Protein AF-A0A822GD41-F1 (afdb_monomer_lite)

Secondary structure (DSSP, 8-state):
-------SS-HHHHHHHHHHHSTTS---HHHHHHHHH-

pLDDT: mean 85.21, std 14.55, range [43.44, 96.62]

Sequence (38 aa):
MTHDVRPPFTYATLIRQAIIESPDNQLTLNEVYKWFEG

Structure (mmCIF, N/CA/C/O backbone):
data_AF-A0A822GD41-F1
#
_entry.id   AF-A0A822GD41-F1
#
loop_
_atom_site.group_PDB
_atom_site.id
_atom_site.type_symbol
_atom_site.label_atom_id
_atom_site.label_alt_id
_atom_site.label_comp_id
_atom_site.label_asym_id
_atom_site.label_entity_id
_atom_site.label_seq_id
_atom_site.pdbx_PDB_ins_code
_atom_site.Cartn_x
_atom_site.Cartn_y
_atom_site.Cartn_z
_atom_site.occupancy
_atom_site.B_iso_or_equiv
_atom_site.auth_seq_id
_atom_site.auth_comp_id
_atom_site.auth_asym_id
_atom_site.auth_atom_id
_atom_site.pdbx_PDB_model_num
ATOM 1 N N . MET A 1 1 ? 19.099 7.530 -11.857 1.00 43.44 1 MET A N 1
ATOM 2 C CA . MET A 1 1 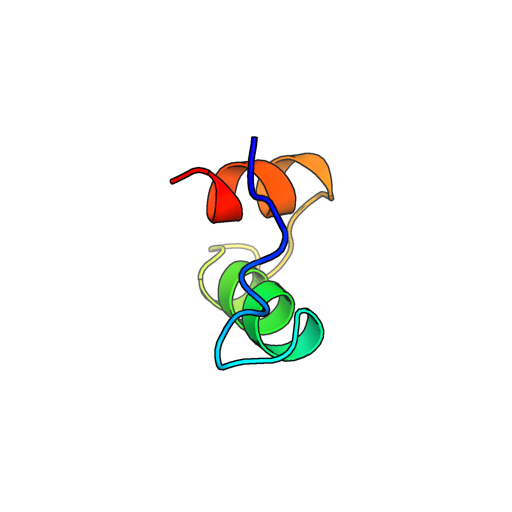? 18.250 6.868 -10.844 1.00 43.44 1 MET A CA 1
ATOM 3 C C . MET A 1 1 ? 17.123 6.198 -11.606 1.00 43.44 1 MET A C 1
ATOM 5 O O . MET A 1 1 ? 16.333 6.888 -12.235 1.00 43.44 1 MET A O 1
ATOM 9 N N . THR A 1 2 ? 17.171 4.877 -11.717 1.00 51.41 2 THR A N 1
ATOM 10 C CA . THR A 1 2 ? 16.387 4.085 -12.674 1.00 51.41 2 THR A CA 1
ATOM 11 C C . THR A 1 2 ? 14.957 3.862 -12.172 1.00 51.41 2 THR A C 1
ATOM 13 O O . THR A 1 2 ? 14.636 2.778 -11.702 1.00 51.41 2 THR A O 1
ATOM 16 N N . HIS A 1 3 ? 14.090 4.870 -12.291 1.00 58.03 3 HIS A N 1
ATOM 17 C CA . HIS A 1 3 ? 12.634 4.729 -12.102 1.00 58.03 3 HIS A CA 1
ATOM 18 C C . HIS A 1 3 ? 11.933 4.165 -13.357 1.00 58.03 3 HIS A C 1
ATOM 20 O O . HIS A 1 3 ? 10.785 4.488 -13.629 1.00 58.03 3 HIS A O 1
ATOM 26 N N . ASP A 1 4 ? 12.634 3.346 -14.147 1.00 57.31 4 ASP A N 1
ATOM 27 C CA . ASP A 1 4 ? 12.115 2.753 -15.393 1.00 57.31 4 ASP A CA 1
ATOM 28 C C . ASP A 1 4 ? 11.942 1.229 -15.279 1.00 57.31 4 ASP A C 1
ATOM 30 O O . ASP A 1 4 ? 11.838 0.496 -16.263 1.00 57.31 4 ASP A O 1
ATOM 34 N N . VAL A 1 5 ? 11.906 0.715 -14.047 1.00 60.69 5 VAL A N 1
ATOM 35 C CA . VAL A 1 5 ? 11.334 -0.606 -13.800 1.00 60.69 5 VAL A CA 1
ATOM 36 C C . VAL A 1 5 ? 9.826 -0.442 -13.839 1.00 60.69 5 VAL A C 1
ATOM 38 O O . VAL A 1 5 ? 9.201 -0.116 -12.835 1.00 60.69 5 VAL A O 1
ATOM 41 N N . ARG A 1 6 ? 9.235 -0.633 -15.025 1.00 63.81 6 ARG A N 1
ATOM 42 C CA . ARG A 1 6 ? 7.791 -0.855 -15.128 1.00 63.81 6 ARG A CA 1
ATOM 43 C C . ARG A 1 6 ? 7.454 -1.975 -14.144 1.00 63.81 6 ARG A C 1
ATOM 45 O O . ARG A 1 6 ? 7.952 -3.088 -14.340 1.00 63.81 6 ARG A O 1
ATOM 52 N N . PRO A 1 7 ? 6.681 -1.698 -13.081 1.00 66.81 7 PRO A N 1
ATOM 53 C CA . PRO A 1 7 ? 6.325 -2.750 -12.159 1.00 66.81 7 PRO A CA 1
ATOM 54 C C . PRO A 1 7 ? 5.589 -3.848 -12.940 1.00 66.81 7 PRO A C 1
ATOM 56 O O . PRO A 1 7 ? 4.941 -3.561 -13.952 1.00 66.81 7 PRO A O 1
ATOM 59 N N . PRO A 1 8 ? 5.653 -5.111 -12.490 1.00 74.31 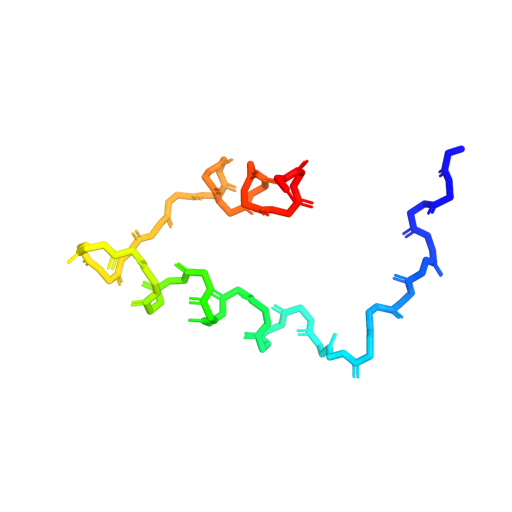8 PRO A N 1
ATOM 60 C CA . PRO A 1 8 ? 4.910 -6.201 -13.128 1.00 74.31 8 PRO A CA 1
ATOM 61 C C . PRO A 1 8 ? 3.391 -5.944 -13.140 1.00 74.31 8 PRO A C 1
ATOM 63 O O . PRO A 1 8 ? 2.661 -6.556 -13.916 1.00 74.31 8 PRO A O 1
ATOM 66 N N . PHE A 1 9 ? 2.927 -5.007 -12.309 1.00 79.62 9 PHE A N 1
ATOM 67 C CA . PHE A 1 9 ? 1.554 -4.535 -12.226 1.00 79.62 9 PHE A CA 1
ATOM 68 C C . PHE A 1 9 ? 1.439 -3.071 -12.655 1.00 79.62 9 PHE A C 1
ATOM 70 O O . PHE A 1 9 ? 2.361 -2.273 -12.494 1.00 79.62 9 PHE A O 1
ATOM 77 N N . THR A 1 10 ? 0.267 -2.698 -13.170 1.00 89.31 10 THR A N 1
ATOM 78 C CA . THR A 1 10 ? -0.019 -1.300 -13.515 1.00 89.31 10 THR A CA 1
ATOM 79 C C . THR A 1 10 ? -0.045 -0.416 -12.267 1.00 89.31 10 THR A C 1
ATOM 81 O O . THR A 1 10 ? -0.445 -0.868 -11.192 1.00 89.31 10 THR A O 1
ATOM 84 N N . TYR A 1 11 ? 0.284 0.871 -12.415 1.00 88.88 11 TYR A N 1
ATOM 85 C CA . TYR A 1 11 ? 0.141 1.845 -11.326 1.00 88.88 11 TYR A CA 1
ATOM 86 C C . TYR A 1 11 ? -1.274 1.862 -10.742 1.00 88.88 11 TYR A C 1
ATOM 88 O O . TYR A 1 11 ? -1.425 1.951 -9.532 1.00 88.88 11 TYR A O 1
ATOM 96 N N . ALA A 1 12 ? -2.310 1.691 -11.570 1.00 91.75 12 ALA A N 1
ATOM 97 C CA . ALA A 1 12 ? -3.689 1.609 -11.093 1.00 91.75 12 ALA A CA 1
ATOM 98 C C . ALA A 1 12 ? -3.902 0.442 -10.110 1.00 91.75 12 ALA A C 1
ATOM 100 O O . ALA A 1 12 ? -4.587 0.602 -9.101 1.00 91.75 12 ALA A O 1
ATOM 101 N N . THR A 1 13 ? -3.289 -0.717 -10.369 1.00 93.25 13 THR A N 1
ATOM 102 C CA . THR A 1 13 ? -3.346 -1.881 -9.473 1.00 93.25 13 THR A CA 1
ATOM 103 C C . THR A 1 13 ? -2.643 -1.603 -8.146 1.00 93.25 13 THR A C 1
ATOM 105 O O . THR A 1 13 ? -3.202 -1.897 -7.093 1.00 93.25 13 THR A O 1
ATOM 108 N N . LEU A 1 14 ? -1.451 -1.006 -8.194 1.00 92.50 14 LEU A N 1
ATOM 109 C CA . LEU A 1 14 ? -0.648 -0.716 -7.003 1.00 92.50 14 LEU A CA 1
ATOM 110 C C . LEU A 1 14 ? -1.289 0.372 -6.134 1.00 92.50 14 LEU A C 1
ATOM 112 O O . LEU A 1 14 ? -1.414 0.203 -4.927 1.00 92.50 14 LEU A O 1
ATOM 116 N N . ILE A 1 15 ? -1.794 1.444 -6.752 1.00 93.94 15 ILE A N 1
ATOM 117 C CA . ILE A 1 15 ? -2.521 2.515 -6.055 1.00 93.94 15 ILE A CA 1
ATOM 118 C C . ILE A 1 15 ? -3.779 1.953 -5.387 1.00 93.94 15 ILE A C 1
ATOM 120 O O . ILE A 1 15 ? -4.062 2.268 -4.235 1.00 93.94 15 ILE A O 1
ATOM 124 N N . ARG A 1 16 ? -4.522 1.081 -6.082 1.00 94.75 16 ARG A N 1
ATOM 125 C CA . ARG A 1 16 ? -5.685 0.405 -5.496 1.00 94.75 16 ARG A CA 1
ATOM 126 C C . ARG A 1 16 ? -5.296 -0.420 -4.272 1.00 94.75 16 ARG A C 1
ATOM 128 O O . ARG A 1 16 ? -6.037 -0.416 -3.296 1.00 94.75 16 ARG A O 1
ATOM 135 N N . GLN A 1 17 ? -4.176 -1.134 -4.329 1.00 94.44 17 GLN A N 1
ATOM 136 C CA . GLN A 1 17 ? -3.700 -1.929 -3.202 1.00 94.44 17 GLN A CA 1
ATOM 137 C C . GLN A 1 17 ? -3.326 -1.043 -2.007 1.00 94.44 17 GLN A C 1
ATOM 139 O O . GLN A 1 17 ? -3.835 -1.285 -0.918 1.00 94.44 17 GLN A O 1
ATOM 144 N N . ALA A 1 18 ? -2.561 0.029 -2.226 1.00 94.38 18 ALA A N 1
ATOM 145 C CA . ALA A 1 18 ? -2.203 0.985 -1.177 1.00 94.38 18 ALA A CA 1
ATOM 146 C C . ALA A 1 18 ? -3.446 1.574 -0.477 1.00 94.38 18 ALA A C 1
ATOM 148 O O . ALA A 1 18 ? -3.486 1.692 0.744 1.00 94.38 18 ALA A O 1
ATOM 149 N N . ILE A 1 19 ? -4.499 1.889 -1.241 1.00 96.19 19 ILE A N 1
ATOM 150 C CA . ILE A 1 19 ? -5.763 2.399 -0.691 1.00 96.19 19 ILE A CA 1
ATOM 151 C C . ILE A 1 19 ? -6.479 1.344 0.165 1.00 96.19 19 ILE A C 1
ATOM 153 O O . ILE A 1 19 ? -6.994 1.692 1.219 1.00 96.19 19 ILE A O 1
ATOM 157 N N . ILE A 1 20 ? -6.512 0.076 -0.257 1.00 95.94 20 ILE A N 1
ATOM 158 C CA . ILE A 1 20 ? -7.173 -1.015 0.489 1.00 95.94 20 ILE A CA 1
ATOM 159 C C . ILE A 1 20 ? -6.418 -1.363 1.780 1.00 95.94 20 ILE A C 1
ATOM 161 O O . ILE A 1 20 ? -7.034 -1.753 2.768 1.00 95.94 20 ILE A O 1
ATOM 165 N N . GLU A 1 21 ? -5.092 -1.241 1.774 1.00 94.50 21 GLU A N 1
ATOM 166 C CA . GLU A 1 21 ? 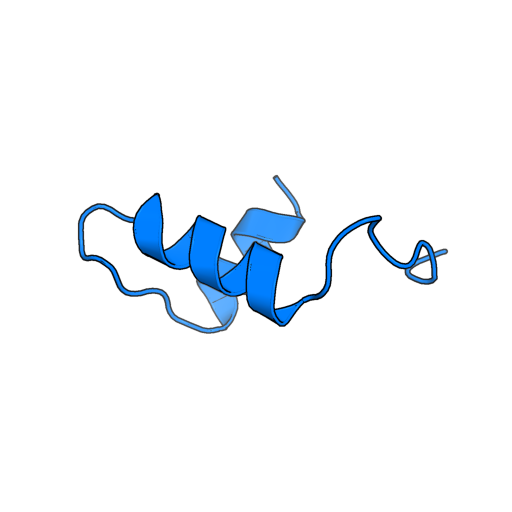-4.252 -1.456 2.958 1.00 94.50 21 GLU A CA 1
ATOM 167 C C . GLU A 1 21 ? -4.365 -0.307 3.976 1.00 94.50 21 GLU A C 1
ATOM 169 O O . GLU A 1 21 ? -4.049 -0.493 5.152 1.00 94.50 21 GLU A O 1
ATOM 174 N N . SER A 1 22 ? -4.843 0.869 3.548 1.00 93.75 22 SER A N 1
ATOM 175 C CA . SER A 1 22 ? -5.104 2.004 4.434 1.00 93.75 22 SER A CA 1
ATOM 176 C C . SER A 1 22 ? -6.327 1.735 5.323 1.00 93.75 22 SER A C 1
ATOM 178 O O . SER A 1 22 ? -7.381 1.349 4.809 1.00 93.75 22 SER A O 1
ATOM 180 N N . PRO A 1 23 ? -6.253 1.998 6.643 1.00 93.62 23 PRO A N 1
ATOM 181 C CA . PRO A 1 23 ? -7.374 1.781 7.561 1.00 93.62 23 PRO A CA 1
ATOM 182 C C . PRO A 1 23 ? -8.624 2.584 7.174 1.00 93.62 23 PRO A C 1
ATOM 184 O O . PRO A 1 23 ? -9.746 2.125 7.383 1.00 93.62 23 PRO A O 1
ATOM 187 N N . ASP A 1 24 ? -8.431 3.749 6.553 1.00 95.38 24 ASP A N 1
ATOM 188 C CA . ASP A 1 24 ? -9.514 4.650 6.161 1.00 95.38 24 ASP A CA 1
ATOM 189 C C . ASP A 1 24 ? -9.999 4.419 4.719 1.00 95.38 24 ASP A C 1
ATOM 191 O O . ASP A 1 24 ? -10.871 5.142 4.239 1.00 95.38 24 ASP A O 1
ATOM 195 N N . ASN A 1 25 ? -9.447 3.427 4.005 1.00 93.50 25 ASN A N 1
ATOM 196 C CA . ASN A 1 25 ? -9.704 3.176 2.578 1.00 93.50 25 ASN A CA 1
ATOM 197 C C . ASN A 1 25 ? -9.508 4.417 1.685 1.00 93.50 25 ASN A C 1
ATOM 199 O O . ASN A 1 25 ? -10.167 4.584 0.656 1.00 93.50 25 ASN A O 1
ATOM 203 N N . GLN A 1 26 ? -8.602 5.305 2.084 1.00 94.56 26 GLN A N 1
ATOM 204 C CA . GLN A 1 26 ? -8.230 6.512 1.356 1.00 94.56 26 GLN A CA 1
ATOM 205 C C .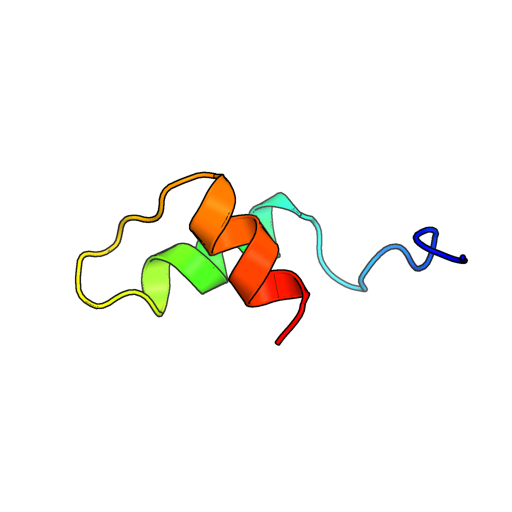 GLN A 1 26 ? -6.768 6.847 1.641 1.00 94.56 26 GLN A C 1
ATOM 207 O O . GLN A 1 26 ? -6.254 6.537 2.717 1.00 94.56 26 GLN A O 1
ATOM 212 N N . LEU A 1 27 ? -6.111 7.477 0.670 1.00 95.56 27 LEU A N 1
ATOM 213 C CA . LEU A 1 27 ? -4.759 8.008 0.797 1.00 95.56 27 LEU A CA 1
ATOM 214 C C . LEU A 1 27 ? -4.646 9.302 -0.005 1.00 95.56 27 LEU A C 1
ATOM 216 O O . LEU A 1 27 ? -5.201 9.435 -1.099 1.00 95.56 27 LEU A O 1
ATOM 220 N N . THR A 1 28 ? -3.888 10.249 0.523 1.00 96.62 28 THR A N 1
ATOM 221 C CA . THR A 1 28 ? -3.423 11.415 -0.222 1.00 96.62 28 THR A CA 1
ATOM 222 C C . THR A 1 28 ? -2.330 11.011 -1.210 1.00 96.62 28 THR A C 1
ATOM 224 O O . THR A 1 28 ? -1.648 10.000 -1.042 1.00 96.62 28 THR A O 1
ATOM 227 N N . LEU A 1 29 ? -2.095 11.843 -2.229 1.00 93.94 29 LEU A N 1
ATOM 228 C CA . LEU A 1 29 ? -1.020 11.603 -3.199 1.00 93.94 29 LEU A CA 1
ATOM 229 C C . LEU A 1 29 ? 0.345 11.415 -2.520 1.00 93.94 29 LEU A C 1
ATOM 231 O O . LEU A 1 29 ? 1.095 10.523 -2.894 1.00 93.94 29 LEU A O 1
ATOM 235 N N . ASN A 1 30 ? 0.648 12.218 -1.497 1.00 94.38 30 ASN A N 1
ATOM 236 C CA . ASN A 1 30 ? 1.902 12.123 -0.750 1.00 94.38 30 ASN A CA 1
ATOM 237 C C . ASN A 1 30 ? 2.063 10.773 -0.034 1.00 94.38 30 ASN A C 1
ATOM 239 O O . ASN A 1 30 ? 3.161 10.231 0.018 1.00 94.38 30 ASN A O 1
ATOM 243 N N . GLU A 1 31 ? 0.982 10.215 0.508 1.00 94.69 31 GLU A N 1
ATOM 244 C CA . GLU A 1 31 ? 1.022 8.907 1.169 1.00 94.69 31 GLU A CA 1
ATOM 245 C C . GLU A 1 31 ? 1.154 7.764 0.164 1.00 94.69 31 GLU A C 1
ATOM 247 O O . GLU A 1 31 ? 1.891 6.818 0.424 1.00 94.69 31 GLU A O 1
ATOM 252 N N . VAL A 1 32 ? 0.528 7.884 -1.012 1.00 93.62 32 VAL A N 1
ATOM 253 C CA . VAL A 1 32 ? 0.735 6.942 -2.122 1.00 93.62 32 VAL A CA 1
ATOM 254 C C . VAL A 1 32 ? 2.206 6.924 -2.545 1.00 93.62 32 VAL A C 1
ATOM 256 O O . VAL A 1 32 ? 2.766 5.848 -2.729 1.00 93.62 32 VAL A O 1
ATOM 259 N N . TYR A 1 33 ? 2.861 8.086 -2.646 1.00 92.19 33 TYR A N 1
ATOM 260 C CA . TYR A 1 33 ? 4.299 8.140 -2.933 1.00 92.19 33 TYR A CA 1
ATOM 261 C C . TYR A 1 33 ? 5.135 7.480 -1.832 1.00 92.19 33 TYR A C 1
ATOM 263 O O . TYR A 1 33 ? 5.984 6.653 -2.145 1.00 92.19 33 TYR A O 1
ATOM 271 N N . LYS A 1 34 ? 4.852 7.764 -0.555 1.00 92.25 34 LYS A N 1
ATOM 272 C CA . LYS A 1 34 ? 5.549 7.125 0.575 1.00 92.25 34 LYS A CA 1
ATOM 273 C C . LYS A 1 34 ? 5.379 5.606 0.605 1.00 92.25 34 LYS A C 1
ATOM 275 O O . LYS A 1 34 ? 6.316 4.910 0.968 1.00 92.25 34 LYS A O 1
ATOM 280 N N . TRP A 1 35 ? 4.211 5.089 0.222 1.00 91.75 35 TRP A N 1
ATOM 281 C CA . TRP A 1 35 ? 3.966 3.646 0.129 1.00 91.75 35 TRP A CA 1
ATOM 282 C C . TRP A 1 35 ? 4.848 2.983 -0.939 1.00 91.75 35 TRP A C 1
ATOM 284 O O . TRP A 1 35 ? 5.320 1.873 -0.733 1.00 91.75 35 TRP A O 1
ATOM 294 N N . PHE A 1 36 ? 5.125 3.671 -2.052 1.00 88.19 36 PHE A N 1
ATOM 295 C CA . PHE A 1 36 ? 6.046 3.177 -3.084 1.00 88.19 36 PHE A CA 1
ATOM 296 C C . PHE A 1 36 ? 7.529 3.238 -2.689 1.00 88.19 36 PHE A C 1
ATOM 298 O O . PHE A 1 36 ? 8.338 2.541 -3.299 1.00 88.19 36 PHE A O 1
ATOM 305 N N . GLU A 1 37 ? 7.894 4.090 -1.731 1.00 85.00 37 GLU A N 1
ATOM 306 C CA . GLU A 1 37 ? 9.265 4.231 -1.218 1.00 85.00 37 GLU A CA 1
ATOM 307 C C . GLU A 1 37 ? 9.594 3.2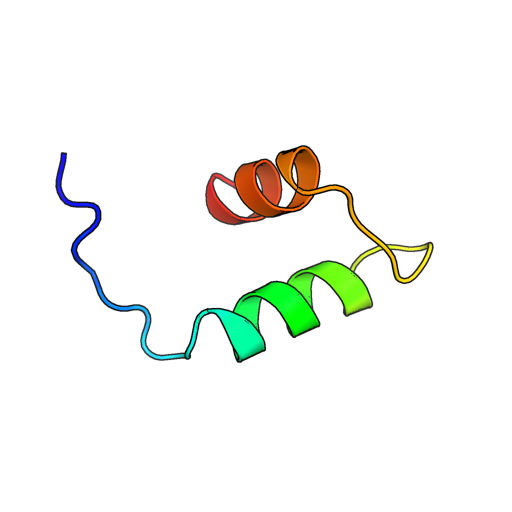42 -0.084 1.00 85.00 37 GLU A C 1
ATOM 309 O O . GLU A 1 37 ? 10.770 3.095 0.261 1.00 85.00 37 GLU A O 1
ATOM 314 N N . GLY A 1 38 ? 8.563 2.620 0.506 1.00 73.62 38 GLY A N 1
ATOM 315 C CA . GLY A 1 38 ? 8.645 1.699 1.646 1.00 73.62 38 GLY A CA 1
ATOM 316 C C . GLY A 1 38 ? 9.051 0.271 1.304 1.00 73.62 38 GLY A C 1
ATOM 317 O O . GLY A 1 38 ? 8.874 -0.162 0.144 1.00 73.62 38 GLY A O 1
#

Organism: NCBI:txid392032

Foldseek 3Di:
DCPPPPDPDHPVVLLQVQLVPDPVSDDDPVVSVVVVVD

InterPro domains:
  IPR001766 Fork head domain [PF00250] (6-37)
  IPR001766 Fork head domain [PR00053] (6-19)
  IPR001766 Fork head domain [PR00053] (27-38)
  IPR001766 Fork head domain [PS50039] (6-38)
  IPR036388 Winged helix-like DNA-binding domain superfamily [G3DSA:1.10.10.10] (4-38)
  IPR036390 Winged h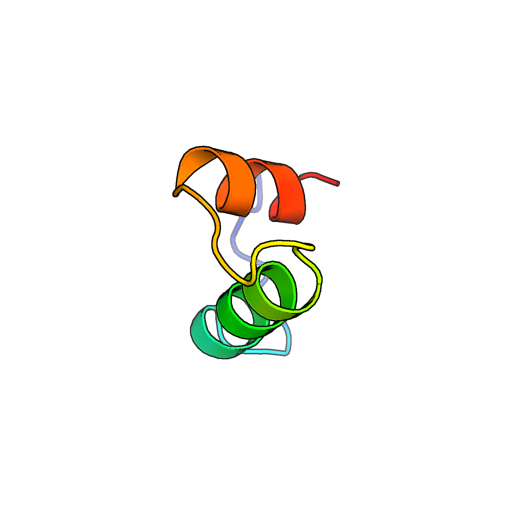elix DNA-binding domain superfamily [SSF46785] (5-37)
  IPR050998 Forkhead box protein P [PTHR45796] (2-37)

Radius of gyration: 10.59 Å; chains: 1; bounding box: 28×18×23 Å